Protein AF-A0A645ILI7-F1 (afdb_monomer_lite)

Radius of gyration: 21.92 Å; chains: 1; bounding box: 53×24×64 Å

Structure (mmCIF, N/CA/C/O backbone):
data_AF-A0A645ILI7-F1
#
_entry.id   AF-A0A645ILI7-F1
#
loop_
_atom_site.group_PDB
_atom_site.id
_atom_site.type_symbol
_atom_site.label_atom_id
_atom_site.label_alt_id
_atom_site.label_comp_id
_atom_site.label_asym_id
_atom_site.label_entity_id
_atom_site.label_seq_id
_atom_site.pdbx_PDB_ins_code
_atom_site.Cartn_x
_atom_site.Cartn_y
_atom_site.Cartn_z
_atom_site.occupancy
_atom_site.B_iso_or_equiv
_atom_site.auth_seq_id
_atom_site.auth_comp_id
_atom_site.auth_asym_id
_atom_site.auth_atom_id
_atom_site.pdbx_PDB_model_num
ATOM 1 N N . MET A 1 1 ? -17.460 -8.207 -2.915 1.00 62.38 1 MET A N 1
ATOM 2 C CA . MET A 1 1 ? -17.963 -7.140 -3.795 1.00 62.38 1 MET A CA 1
ATOM 3 C C . MET A 1 1 ? -18.458 -7.768 -5.091 1.00 62.38 1 MET A C 1
ATOM 5 O O . MET A 1 1 ? -17.743 -8.595 -5.648 1.00 62.38 1 MET A O 1
ATOM 9 N N . GLU A 1 2 ? -19.673 -7.444 -5.532 1.00 78.25 2 GLU A N 1
ATOM 10 C CA . GLU A 1 2 ? -20.139 -7.802 -6.880 1.00 78.25 2 GLU A CA 1
ATOM 11 C C . GLU A 1 2 ? -19.482 -6.890 -7.927 1.00 78.25 2 GLU A C 1
ATOM 13 O O . GLU A 1 2 ? -18.981 -5.816 -7.592 1.00 78.25 2 GLU A O 1
ATOM 18 N N . ALA A 1 3 ? -19.447 -7.313 -9.192 1.00 85.88 3 ALA A N 1
ATOM 19 C CA . ALA A 1 3 ? -18.847 -6.509 -10.251 1.00 85.88 3 ALA A CA 1
ATOM 20 C C . ALA A 1 3 ? -19.638 -5.193 -10.435 1.00 85.88 3 ALA A C 1
ATOM 22 O O . ALA A 1 3 ? -20.823 -5.249 -10.761 1.00 85.88 3 ALA A O 1
ATOM 23 N N . PRO A 1 4 ? -19.011 -4.009 -10.279 1.00 89.19 4 PRO A N 1
ATOM 24 C CA . PRO A 1 4 ? -19.717 -2.724 -10.345 1.00 89.19 4 PRO A CA 1
ATOM 25 C C . PRO A 1 4 ? -20.075 -2.294 -11.777 1.00 89.19 4 PRO A C 1
ATOM 27 O O . PRO A 1 4 ? -20.701 -1.256 -11.975 1.00 89.19 4 PRO A O 1
ATOM 30 N N . VAL A 1 5 ? -19.652 -3.064 -12.783 1.00 90.44 5 VAL A N 1
ATOM 31 C CA . VAL A 1 5 ? -19.869 -2.797 -14.206 1.00 90.44 5 VAL A CA 1
ATOM 32 C C . VAL A 1 5 ? -20.684 -3.943 -14.795 1.00 90.44 5 VAL A C 1
ATOM 34 O O . VAL A 1 5 ? -20.267 -5.099 -14.727 1.00 90.44 5 VAL A O 1
ATOM 37 N N . SER A 1 6 ? -21.830 -3.622 -15.398 1.00 91.81 6 SER A N 1
ATOM 38 C CA . SER A 1 6 ? -22.642 -4.604 -16.120 1.00 91.81 6 SER A CA 1
ATOM 39 C C . SER A 1 6 ? -22.002 -4.988 -17.462 1.00 91.81 6 SER A C 1
ATOM 41 O O . SER A 1 6 ? -21.230 -4.223 -18.041 1.00 91.81 6 SER A O 1
ATOM 43 N N . GLU A 1 7 ? -22.353 -6.154 -18.015 1.00 91.50 7 GLU A N 1
ATOM 44 C CA . GLU A 1 7 ? -21.848 -6.578 -19.333 1.00 91.50 7 GLU A CA 1
ATOM 45 C C . GLU A 1 7 ? -22.179 -5.557 -20.437 1.00 91.50 7 GLU A C 1
ATOM 47 O O . GLU A 1 7 ? -21.369 -5.303 -21.330 1.00 91.50 7 GLU A O 1
ATOM 52 N N . ASN A 1 8 ? -23.363 -4.942 -20.364 1.00 91.31 8 ASN A N 1
ATOM 53 C CA . ASN A 1 8 ? -23.784 -3.928 -21.323 1.00 91.31 8 ASN A CA 1
ATOM 54 C C . ASN A 1 8 ? -22.949 -2.645 -21.195 1.00 91.31 8 ASN A C 1
ATOM 56 O O . ASN A 1 8 ? -22.496 -2.100 -22.201 1.00 91.31 8 ASN A O 1
ATOM 60 N N . ASP A 1 9 ? -22.695 -2.193 -19.966 1.00 89.69 9 ASP A N 1
ATOM 61 C CA . ASP A 1 9 ? -21.846 -1.028 -19.702 1.00 89.69 9 ASP A CA 1
ATOM 62 C C . ASP A 1 9 ? -20.414 -1.258 -20.189 1.00 89.69 9 ASP A C 1
ATOM 64 O O . ASP A 1 9 ? -19.834 -0.382 -20.827 1.00 89.69 9 ASP A O 1
ATOM 68 N N . PHE A 1 10 ? -19.870 -2.458 -19.972 1.00 92.62 10 PHE A N 1
ATOM 69 C CA . PHE A 1 10 ? -18.528 -2.824 -20.425 1.00 92.62 10 PHE A CA 1
ATOM 70 C C . PHE A 1 10 ? -18.367 -2.740 -21.951 1.00 92.62 10 PHE A C 1
ATOM 72 O O . PHE A 1 10 ? -17.321 -2.318 -22.438 1.00 92.62 10 PHE A O 1
ATOM 79 N N . LYS A 1 11 ? -19.399 -3.120 -22.718 1.00 93.44 11 LYS A N 1
ATOM 80 C CA . LYS A 1 11 ? -19.364 -3.089 -24.192 1.00 93.44 11 LYS A CA 1
ATOM 81 C C . LYS A 1 11 ? -19.582 -1.696 -24.783 1.00 93.44 11 LYS A C 1
ATOM 83 O O . LYS A 1 11 ? -19.184 -1.460 -25.921 1.00 93.44 11 LYS A O 1
ATOM 88 N N . THR A 1 12 ? -20.264 -0.808 -24.061 1.00 94.19 12 THR A N 1
ATOM 89 C CA . THR A 1 12 ? -20.778 0.456 -24.616 1.00 94.19 12 THR A CA 1
ATOM 90 C C . THR A 1 12 ? -20.031 1.693 -24.130 1.00 94.19 12 THR A C 1
ATOM 92 O O . THR A 1 12 ? -19.945 2.674 -24.869 1.00 94.19 12 THR A O 1
ATOM 95 N N . LYS A 1 13 ? -19.482 1.670 -22.912 1.00 94.12 13 LYS A N 1
ATOM 96 C CA . LYS A 1 13 ? -18.808 2.824 -22.310 1.00 94.12 13 LYS A CA 1
ATOM 97 C C . LYS A 1 13 ? -17.342 2.915 -22.710 1.00 94.12 13 LYS A C 1
ATOM 99 O O . LYS A 1 13 ? -16.678 1.925 -23.008 1.00 94.12 13 LYS A O 1
ATOM 104 N N . GLN A 1 14 ? -16.813 4.134 -22.663 1.00 95.38 14 GLN A N 1
ATOM 105 C CA . GLN A 1 14 ? -15.385 4.370 -22.847 1.00 95.38 14 GLN A CA 1
ATOM 106 C C . GLN A 1 14 ? -14.584 3.891 -21.634 1.00 95.38 14 GLN A C 1
ATOM 108 O O . GLN A 1 14 ? -15.062 3.928 -20.500 1.00 95.38 14 GLN A O 1
ATOM 113 N N . VAL A 1 15 ? -13.318 3.534 -21.863 1.00 93.56 15 VAL A N 1
ATOM 114 C CA . VAL A 1 15 ? -12.398 3.054 -20.817 1.00 93.56 15 VAL A CA 1
ATOM 115 C C . VAL A 1 15 ? -12.326 4.016 -19.629 1.00 93.56 15 VAL A C 1
ATOM 117 O O . VAL A 1 15 ? -12.369 3.573 -18.490 1.00 93.56 15 VAL A O 1
ATOM 120 N N . GLN A 1 16 ? -12.285 5.331 -19.869 1.00 94.12 16 GLN A N 1
ATOM 121 C CA . GLN A 1 16 ? -12.235 6.329 -18.792 1.00 94.12 16 GLN A CA 1
ATOM 122 C C . GLN A 1 16 ? -13.477 6.287 -17.888 1.00 94.12 16 GLN A C 1
ATOM 124 O O . GLN A 1 16 ? -13.354 6.383 -16.668 1.00 94.12 16 GLN A O 1
ATOM 129 N N . GLU A 1 17 ? -14.668 6.103 -18.463 1.00 93.94 17 GLU A N 1
ATOM 130 C CA . GLU A 1 17 ? -15.901 5.969 -17.681 1.00 93.94 17 GLU A CA 1
ATOM 131 C C . GLU A 1 17 ? -15.904 4.681 -16.862 1.00 93.94 17 GLU A C 1
ATOM 133 O O . GLU A 1 17 ? -16.260 4.704 -15.685 1.00 93.94 17 GLU A O 1
ATOM 138 N N . LEU A 1 18 ? -15.475 3.570 -17.466 1.00 94.62 18 LEU A N 1
ATOM 139 C CA . LEU A 1 18 ? -15.374 2.281 -16.785 1.00 94.62 18 LEU A CA 1
ATOM 140 C C . LEU A 1 18 ? -14.404 2.354 -15.601 1.00 94.62 18 LEU A C 1
ATOM 142 O O . LEU A 1 18 ? -14.752 1.926 -14.502 1.00 94.62 18 LEU A O 1
ATOM 146 N N . THR A 1 19 ? -13.233 2.968 -15.792 1.00 93.81 19 THR A N 1
ATOM 147 C CA . THR A 1 19 ? -12.253 3.188 -14.722 1.00 93.81 19 THR A CA 1
ATOM 148 C C . THR A 1 19 ? -12.851 3.994 -13.575 1.00 93.81 19 THR A C 1
ATOM 150 O O . THR A 1 19 ? -12.685 3.613 -12.420 1.00 93.81 19 THR A O 1
ATOM 153 N N . ASN A 1 20 ? -13.595 5.063 -13.869 1.00 94.88 20 ASN A N 1
ATOM 154 C CA . ASN A 1 20 ? -14.227 5.885 -12.836 1.00 94.88 20 ASN A CA 1
ATOM 155 C C . ASN A 1 20 ? -15.296 5.117 -12.045 1.00 94.88 20 ASN A C 1
ATOM 157 O O . ASN A 1 20 ? -15.374 5.270 -10.826 1.00 94.88 20 ASN A O 1
ATOM 161 N N . ILE A 1 21 ? -16.099 4.281 -12.714 1.00 94.69 21 ILE A N 1
ATOM 162 C CA . ILE A 1 21 ? -17.111 3.439 -12.055 1.00 94.69 21 ILE A CA 1
ATOM 163 C C . ILE A 1 21 ? -16.435 2.455 -11.098 1.00 94.69 21 ILE A C 1
ATOM 165 O O . ILE A 1 21 ? -16.797 2.391 -9.923 1.00 94.69 21 ILE A O 1
ATOM 169 N N . VAL A 1 22 ? -15.425 1.726 -11.582 1.00 93.88 22 VAL A N 1
ATOM 170 C CA . VAL A 1 22 ? -14.684 0.749 -10.772 1.00 93.88 22 VAL A CA 1
ATOM 171 C C . VAL A 1 22 ? -13.977 1.437 -9.606 1.00 93.88 22 VAL A C 1
ATOM 173 O O . VAL A 1 22 ? -14.072 0.970 -8.475 1.00 93.88 22 VAL A O 1
ATOM 176 N N . PHE A 1 23 ? -13.319 2.571 -9.856 1.00 93.75 23 PHE A N 1
ATOM 177 C CA . PHE A 1 23 ? -12.620 3.340 -8.829 1.00 93.75 23 PHE A CA 1
ATOM 178 C C . PHE A 1 23 ? -13.564 3.823 -7.726 1.00 93.75 23 PHE A C 1
ATOM 180 O O . PHE A 1 23 ? -13.259 3.667 -6.543 1.00 93.75 23 PHE A O 1
ATOM 187 N N . LYS A 1 24 ? -14.722 4.384 -8.099 1.00 95.44 24 LYS A N 1
ATOM 188 C CA . LYS A 1 24 ? -15.720 4.856 -7.135 1.00 95.44 24 LYS A CA 1
ATOM 189 C C . LYS A 1 24 ? -16.224 3.705 -6.271 1.00 95.44 24 LYS A C 1
ATOM 191 O O . LYS A 1 24 ? -16.204 3.814 -5.050 1.00 95.44 24 LYS A O 1
ATOM 196 N N . ALA A 1 25 ? -16.611 2.600 -6.900 1.00 94.69 25 ALA A N 1
ATOM 197 C CA . ALA A 1 25 ? -17.137 1.447 -6.188 1.00 94.69 25 ALA A CA 1
ATOM 198 C C . ALA A 1 25 ? -16.083 0.834 -5.243 1.00 94.69 25 ALA A C 1
ATOM 200 O O . ALA A 1 25 ? -16.391 0.526 -4.096 1.00 94.69 25 ALA A O 1
ATOM 201 N N . ALA A 1 26 ? -14.826 0.714 -5.686 1.00 93.69 26 ALA A N 1
ATOM 202 C CA . ALA A 1 26 ? -13.729 0.238 -4.842 1.00 93.69 26 ALA A CA 1
ATOM 203 C C . ALA A 1 26 ? -13.438 1.191 -3.670 1.00 93.69 26 ALA A C 1
ATOM 205 O O . ALA A 1 26 ? -13.177 0.742 -2.559 1.00 93.69 26 ALA A O 1
ATOM 206 N N . SER A 1 27 ? -13.512 2.505 -3.896 1.00 94.31 27 SER A N 1
ATOM 207 C CA . SER A 1 27 ? -13.313 3.508 -2.842 1.00 94.31 27 SER A CA 1
ATOM 208 C C . SER A 1 27 ? -14.408 3.442 -1.775 1.00 94.31 27 SER A C 1
ATOM 210 O O . SER A 1 27 ? -14.111 3.546 -0.588 1.00 94.31 27 SER A O 1
ATOM 212 N N . GLU A 1 28 ? -15.664 3.249 -2.182 1.00 94.94 28 GLU A N 1
ATOM 213 C CA . GLU A 1 28 ? -16.796 3.072 -1.265 1.00 94.94 28 GLU A CA 1
ATOM 214 C C . GLU A 1 28 ? -16.655 1.779 -0.445 1.00 94.94 28 GLU A C 1
ATOM 216 O O . GLU A 1 28 ? -16.786 1.815 0.779 1.00 94.94 28 GLU A O 1
ATOM 221 N N . ASP A 1 29 ? -16.304 0.659 -1.086 1.00 93.94 29 ASP A N 1
ATOM 222 C CA . ASP A 1 29 ? -16.049 -0.623 -0.409 1.00 93.94 29 ASP A CA 1
ATOM 223 C C . ASP A 1 29 ? -14.898 -0.506 0.606 1.00 93.94 29 ASP A C 1
ATOM 225 O O . ASP A 1 29 ? -15.011 -0.938 1.757 1.00 93.94 29 ASP A O 1
ATOM 229 N N . TYR A 1 30 ? -13.818 0.183 0.227 1.00 94.50 30 TYR A N 1
ATOM 230 C CA . TYR A 1 30 ? -12.691 0.440 1.118 1.00 94.50 30 TYR A CA 1
ATOM 231 C C . TYR A 1 30 ? -13.083 1.293 2.332 1.00 94.50 30 TYR A C 1
ATOM 233 O O . TYR A 1 30 ? -12.696 0.988 3.461 1.00 94.50 30 TYR A O 1
ATOM 241 N N . GLN A 1 31 ? -13.903 2.331 2.140 1.00 94.62 31 GLN A N 1
ATOM 242 C CA . GLN A 1 31 ? -14.422 3.139 3.248 1.00 94.62 31 GLN A CA 1
ATOM 243 C C . GLN A 1 31 ? -15.273 2.307 4.217 1.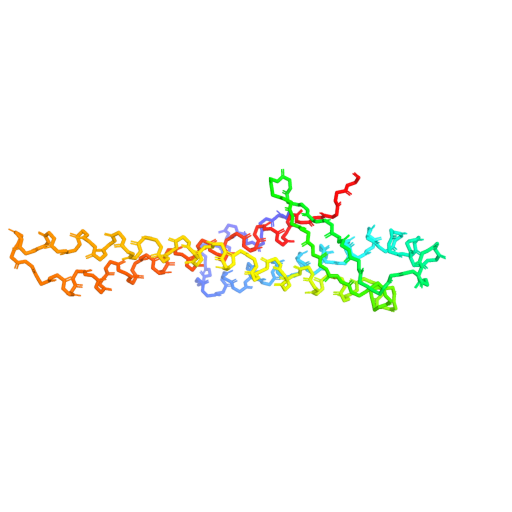00 94.62 31 GLN A C 1
ATOM 245 O O . GLN A 1 31 ? -15.153 2.468 5.435 1.00 94.62 31 GLN A O 1
ATOM 250 N N . MET A 1 32 ? -16.095 1.388 3.702 1.00 93.88 32 MET A N 1
ATOM 251 C CA . MET A 1 32 ? -16.864 0.463 4.540 1.00 93.88 32 MET A CA 1
ATOM 252 C C . MET A 1 32 ? -15.941 -0.470 5.334 1.00 93.88 32 MET A C 1
ATOM 254 O O . MET A 1 32 ? -16.098 -0.594 6.551 1.00 93.88 32 MET A O 1
ATOM 258 N N . LYS A 1 33 ? -14.931 -1.066 4.686 1.00 92.81 33 LYS A N 1
ATOM 259 C CA . LYS A 1 33 ? -13.921 -1.911 5.348 1.00 92.81 33 LYS A CA 1
ATOM 260 C C . LYS A 1 33 ? -13.152 -1.143 6.425 1.00 92.81 33 LYS A C 1
ATOM 262 O O . LYS A 1 33 ? -12.952 -1.681 7.513 1.00 92.81 33 LYS A O 1
ATOM 267 N N . ARG A 1 34 ? -12.781 0.115 6.169 1.00 94.88 34 ARG A N 1
ATOM 268 C CA . ARG A 1 34 ? -12.139 1.012 7.144 1.00 94.88 34 ARG A CA 1
ATOM 269 C C . ARG A 1 34 ? -13.007 1.219 8.382 1.00 94.88 34 ARG A C 1
ATOM 271 O O . ARG A 1 34 ? -12.500 1.173 9.500 1.00 94.88 34 ARG A O 1
ATOM 278 N N . ASN A 1 35 ? -14.311 1.419 8.209 1.00 95.00 35 ASN A N 1
ATOM 279 C CA . ASN A 1 35 ? -15.231 1.558 9.338 1.00 95.00 35 ASN A CA 1
ATOM 280 C C . ASN A 1 35 ? -15.365 0.254 10.132 1.00 95.00 35 ASN A C 1
ATOM 282 O O . ASN A 1 35 ? -15.220 0.279 11.352 1.00 95.00 35 ASN A O 1
ATOM 286 N N . LEU A 1 36 ? -15.508 -0.884 9.450 1.00 93.31 36 LEU A N 1
ATOM 287 C CA . LEU A 1 36 ? -15.550 -2.199 10.094 1.00 93.31 36 LEU A CA 1
ATOM 288 C C . LEU A 1 36 ? -14.264 -2.497 10.882 1.00 93.31 36 LEU A C 1
ATOM 290 O O . LEU A 1 36 ? -14.312 -3.062 11.972 1.00 93.31 36 LEU A O 1
ATOM 294 N N . LEU A 1 37 ? -13.104 -2.121 10.335 1.00 93.38 37 LEU A N 1
ATOM 295 C CA . LEU A 1 37 ? -11.820 -2.287 11.007 1.00 93.38 37 LEU A CA 1
ATOM 296 C C . LEU A 1 37 ? -11.775 -1.481 12.309 1.00 93.38 37 LEU A C 1
ATOM 298 O O . LEU A 1 37 ? -11.367 -2.026 13.331 1.00 93.38 37 LEU A O 1
ATOM 302 N N . LYS A 1 38 ? -12.245 -0.226 12.298 1.00 94.69 38 LYS A N 1
ATOM 303 C CA . LYS A 1 38 ? -12.351 0.602 13.512 1.00 94.69 38 LYS A CA 1
ATOM 304 C C . LYS A 1 38 ? -13.272 -0.036 14.546 1.00 94.69 38 LYS A C 1
ATOM 306 O O . LYS A 1 38 ? -12.863 -0.194 15.689 1.00 94.69 38 LYS A O 1
ATOM 311 N N . GLU A 1 39 ? -14.464 -0.468 14.141 1.00 93.81 39 GLU A N 1
ATOM 312 C CA . GLU A 1 39 ? -15.439 -1.102 15.040 1.00 93.81 39 GLU A CA 1
ATOM 313 C C . GLU A 1 39 ? -14.894 -2.377 15.693 1.00 93.81 39 GLU A C 1
ATOM 315 O O . GLU A 1 39 ? -15.069 -2.579 16.892 1.00 93.81 39 GLU A O 1
ATOM 320 N N . LYS A 1 40 ? -14.185 -3.220 14.932 1.00 91.94 40 LYS A N 1
ATOM 321 C CA . LYS A 1 40 ? -13.555 -4.438 15.463 1.00 91.94 40 LYS A CA 1
ATOM 322 C C . LYS A 1 40 ? -12.351 -4.150 16.361 1.00 91.94 40 LYS A C 1
ATOM 324 O O . LYS A 1 40 ? -12.114 -4.888 17.312 1.00 91.94 40 LYS A O 1
ATOM 329 N N . SER A 1 41 ? -11.587 -3.103 16.054 1.00 92.25 41 SER A N 1
ATOM 330 C CA . SER A 1 41 ? -10.352 -2.767 16.774 1.00 92.25 41 SER A CA 1
ATOM 331 C C . SER A 1 41 ? -10.620 -1.982 18.057 1.00 92.25 41 SER A C 1
ATOM 333 O O . SER A 1 41 ? -9.861 -2.099 19.018 1.00 92.25 41 SER A O 1
ATOM 335 N N . PHE A 1 42 ? -11.701 -1.200 18.100 1.00 94.31 42 PHE A N 1
ATOM 336 C CA . PHE A 1 42 ? -11.985 -0.293 19.208 1.00 94.31 42 PHE A CA 1
ATOM 337 C C . PHE A 1 42 ? -12.096 -0.989 20.573 1.00 94.31 42 PHE A C 1
ATOM 339 O O . PHE A 1 42 ? -11.425 -0.522 21.489 1.00 94.31 42 PHE A O 1
ATOM 346 N N . PRO A 1 43 ? -12.803 -2.127 20.740 1.00 93.31 43 PRO A N 1
ATOM 347 C CA . PRO A 1 43 ? -12.854 -2.825 22.027 1.00 93.31 43 PRO A CA 1
ATOM 348 C C . PRO A 1 43 ? -11.473 -3.266 22.533 1.00 93.31 43 PRO A C 1
ATOM 350 O O . PRO A 1 43 ? -11.222 -3.277 23.737 1.00 93.31 43 PRO A O 1
ATOM 353 N N . ILE A 1 44 ? -10.562 -3.612 21.617 1.00 90.94 44 ILE A N 1
ATOM 354 C CA . ILE A 1 44 ? -9.188 -4.008 21.948 1.00 90.94 44 ILE A CA 1
ATOM 355 C C . ILE A 1 44 ? -8.418 -2.785 22.454 1.00 90.94 44 ILE A C 1
ATOM 357 O O . ILE A 1 44 ? -7.812 -2.833 23.523 1.00 90.94 44 ILE A O 1
ATOM 361 N N . ILE A 1 45 ? -8.482 -1.673 21.719 1.00 92.00 45 ILE A N 1
ATOM 362 C CA . ILE A 1 45 ? -7.813 -0.419 22.087 1.00 92.00 45 ILE A CA 1
ATOM 363 C C . ILE A 1 45 ? -8.371 0.154 23.393 1.00 92.00 45 ILE A C 1
ATOM 365 O O . ILE A 1 45 ? -7.597 0.558 24.258 1.00 92.00 45 ILE A O 1
ATOM 369 N N . GLU A 1 46 ? -9.690 0.138 23.575 1.00 92.88 46 GLU A N 1
ATOM 370 C CA . GLU A 1 46 ? -10.357 0.562 24.805 1.00 92.88 46 GLU A CA 1
ATOM 371 C C . GLU A 1 46 ? -9.891 -0.270 26.004 1.00 92.88 46 GLU A C 1
ATOM 373 O O . GLU A 1 46 ? -9.499 0.292 27.028 1.00 92.88 46 GLU A O 1
ATOM 378 N N . ASN A 1 47 ? -9.858 -1.598 25.869 1.00 91.00 47 ASN A N 1
ATOM 379 C CA . ASN A 1 47 ? -9.395 -2.476 26.938 1.00 91.00 47 ASN A CA 1
ATOM 380 C C . ASN A 1 47 ? -7.929 -2.205 27.311 1.00 91.00 47 ASN A C 1
ATOM 382 O O . ASN A 1 47 ? -7.595 -2.118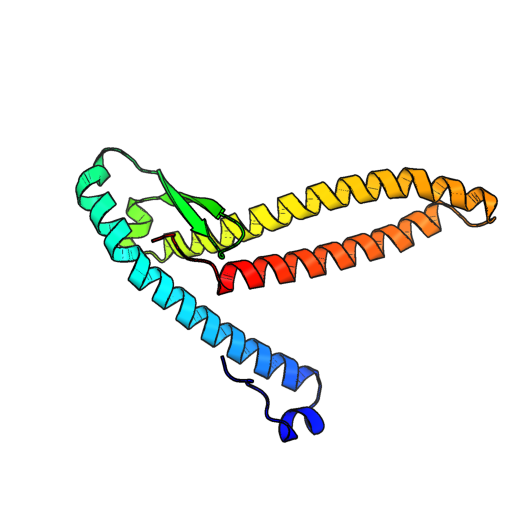 28.496 1.00 91.00 47 ASN A O 1
ATOM 386 N N . VAL A 1 48 ? -7.056 -2.029 26.314 1.00 88.69 48 VAL A N 1
ATOM 387 C CA . VAL A 1 48 ? -5.635 -1.721 26.537 1.00 88.69 48 VAL A CA 1
ATOM 388 C C . VAL A 1 48 ? -5.472 -0.349 27.193 1.00 88.69 48 VAL A C 1
ATOM 390 O O . VAL A 1 48 ? -4.711 -0.218 28.151 1.00 88.69 48 VAL A O 1
ATOM 393 N N . TYR A 1 49 ? -6.215 0.665 26.748 1.00 90.19 49 TYR A N 1
ATOM 394 C CA . TYR A 1 49 ? -6.153 2.008 27.323 1.00 90.19 49 TYR A CA 1
ATOM 395 C C . TYR A 1 49 ? -6.638 2.044 28.777 1.00 90.19 49 TYR A C 1
ATOM 397 O O . TYR A 1 49 ? -5.967 2.617 29.634 1.00 90.19 49 TYR A O 1
ATOM 405 N N . GLN A 1 50 ? -7.754 1.385 29.094 1.00 88.25 50 GLN A N 1
ATOM 406 C CA . GLN A 1 50 ? -8.298 1.368 30.455 1.00 88.25 50 GLN A CA 1
ATOM 407 C C . GLN A 1 50 ? -7.411 0.587 31.436 1.00 88.25 50 GLN A C 1
ATOM 409 O O . GLN A 1 50 ? -7.229 1.017 32.575 1.00 88.25 50 GLN A O 1
ATOM 414 N N . ASN A 1 51 ? -6.824 -0.534 31.002 1.00 85.75 51 ASN A N 1
ATOM 415 C CA . ASN A 1 51 ? -6.016 -1.393 31.874 1.00 85.75 51 ASN A CA 1
ATOM 416 C C . ASN A 1 51 ? -4.539 -0.973 31.960 1.00 85.75 51 ASN A C 1
ATOM 418 O O . ASN A 1 51 ? -3.872 -1.279 32.947 1.00 85.75 51 ASN A O 1
ATOM 422 N N . GLN A 1 52 ? -4.002 -0.326 30.920 1.00 75.94 52 GLN A N 1
ATOM 423 C CA . GLN A 1 52 ? -2.558 -0.094 30.758 1.00 75.94 52 GLN A CA 1
ATOM 424 C C . GLN A 1 52 ? -2.201 1.330 30.292 1.00 75.94 52 GLN A C 1
ATOM 426 O O . GLN A 1 52 ? -1.025 1.616 30.064 1.00 75.94 52 GLN A O 1
ATOM 431 N N . GLY A 1 53 ? -3.170 2.247 30.180 1.00 64.88 53 GLY A N 1
ATOM 432 C CA . GLY A 1 53 ? -2.984 3.570 29.565 1.00 64.88 53 GLY A CA 1
ATOM 433 C C . GLY A 1 53 ? -1.969 4.494 30.248 1.00 64.88 53 GLY A C 1
ATOM 434 O O . GLY A 1 53 ? -1.475 5.425 29.620 1.00 64.88 53 GLY A O 1
ATOM 435 N N . SER A 1 54 ? -1.602 4.238 31.508 1.00 69.12 54 SER A N 1
ATOM 436 C CA . SER A 1 54 ? -0.546 4.987 32.207 1.00 69.12 54 SER A CA 1
ATOM 437 C C . SER A 1 54 ? 0.869 4.457 31.947 1.00 69.12 54 SER A C 1
ATOM 439 O O . SER A 1 54 ? 1.835 5.150 32.261 1.00 69.12 54 SER A O 1
ATOM 441 N N . MET A 1 55 ? 1.010 3.250 31.388 1.00 68.50 55 MET A N 1
ATOM 442 C CA . MET A 1 55 ? 2.308 2.588 31.223 1.00 68.50 55 MET A CA 1
ATOM 443 C C . MET A 1 55 ? 2.947 2.843 29.854 1.00 68.50 55 MET A C 1
ATOM 445 O O . MET A 1 55 ? 4.173 2.918 29.773 1.00 68.50 55 MET A O 1
ATOM 449 N N . PHE A 1 56 ? 2.155 3.016 28.788 1.00 76.69 56 PHE A N 1
ATOM 450 C CA . PHE A 1 56 ? 2.683 3.117 27.423 1.00 76.69 56 PHE A CA 1
ATOM 451 C C . PHE A 1 56 ? 1.959 4.180 26.592 1.00 76.69 56 PHE A C 1
ATOM 453 O O . PHE A 1 56 ? 0.739 4.163 26.470 1.00 76.69 56 PHE A O 1
ATOM 460 N N . LYS A 1 57 ? 2.735 5.082 25.974 1.00 87.38 57 LYS A N 1
ATOM 461 C CA . LYS A 1 57 ? 2.232 6.046 24.981 1.00 87.38 57 LYS A CA 1
ATOM 462 C C . LYS A 1 57 ? 2.087 5.409 23.595 1.00 87.38 57 LYS A C 1
ATOM 464 O O . LYS A 1 57 ? 1.072 5.589 22.938 1.00 87.38 57 LYS A O 1
ATOM 469 N N . MET A 1 58 ? 3.108 4.665 23.169 1.00 91.31 58 MET A N 1
ATOM 470 C CA . MET A 1 58 ? 3.138 3.991 21.871 1.00 91.31 58 MET A CA 1
ATOM 471 C C . MET A 1 58 ? 2.890 2.499 22.062 1.00 91.31 58 MET A C 1
ATOM 473 O O . MET A 1 58 ? 3.548 1.873 22.895 1.00 91.31 58 MET A O 1
ATOM 477 N N . ILE A 1 59 ? 1.996 1.931 21.261 1.00 91.56 59 ILE A N 1
ATOM 478 C CA . ILE A 1 59 ? 1.722 0.494 21.237 1.00 91.56 59 ILE A CA 1
ATOM 479 C C . ILE A 1 59 ? 2.089 -0.098 19.883 1.00 91.56 59 ILE A C 1
ATOM 481 O O . ILE A 1 59 ? 2.088 0.588 18.862 1.00 91.56 59 ILE A O 1
ATOM 485 N N . GLN A 1 60 ? 2.392 -1.391 19.893 1.00 92.75 60 GLN A N 1
ATOM 486 C CA . GLN A 1 60 ? 2.604 -2.183 18.692 1.00 92.75 60 GLN A CA 1
ATOM 487 C C . GLN A 1 60 ? 1.330 -2.959 18.380 1.00 92.75 60 GLN A C 1
ATOM 489 O O . GLN A 1 60 ? 0.865 -3.734 19.214 1.00 92.75 60 GLN A O 1
ATOM 494 N N . VAL A 1 61 ? 0.784 -2.758 17.186 1.00 93.44 61 VAL A N 1
ATOM 495 C CA . VAL A 1 61 ? -0.427 -3.438 16.723 1.00 93.44 61 VAL A CA 1
ATOM 496 C C . VAL A 1 61 ? -0.070 -4.279 15.499 1.00 93.44 61 VAL A C 1
ATOM 498 O O . VAL A 1 61 ? 0.366 -3.721 14.488 1.00 93.44 61 VAL A O 1
ATOM 501 N N . PRO A 1 62 ? -0.195 -5.614 15.565 1.00 94.81 62 PRO A N 1
ATOM 502 C CA . PRO A 1 62 ? 0.007 -6.460 14.402 1.00 94.81 62 PRO A CA 1
ATOM 503 C C . PRO A 1 62 ? -1.217 -6.398 13.484 1.00 94.81 62 PRO A C 1
ATOM 505 O O . PRO A 1 62 ? -2.354 -6.483 13.941 1.00 94.81 62 PRO A O 1
ATOM 508 N N . PHE A 1 63 ? -0.974 -6.309 12.182 1.00 95.19 63 PHE A N 1
ATOM 509 C CA . PHE A 1 63 ? -1.974 -6.460 11.131 1.00 95.19 63 PHE A CA 1
ATOM 510 C C . PHE A 1 63 ? -1.564 -7.579 10.190 1.00 95.19 63 PHE A C 1
ATOM 512 O O . PHE A 1 63 ? -0.388 -7.703 9.854 1.00 95.19 63 PHE A O 1
ATOM 519 N N . THR A 1 64 ? -2.525 -8.369 9.729 1.00 94.56 64 THR A N 1
ATOM 520 C CA . THR A 1 64 ? -2.293 -9.437 8.760 1.00 94.56 64 THR A CA 1
ATOM 521 C C . THR A 1 64 ? -3.283 -9.373 7.608 1.00 94.56 64 THR A C 1
ATOM 523 O O . THR A 1 64 ? -4.441 -9.016 7.800 1.00 94.56 64 THR A O 1
ATOM 526 N N . ASP A 1 65 ? -2.824 -9.728 6.410 1.00 93.19 65 ASP A N 1
ATOM 527 C CA . ASP A 1 65 ? -3.667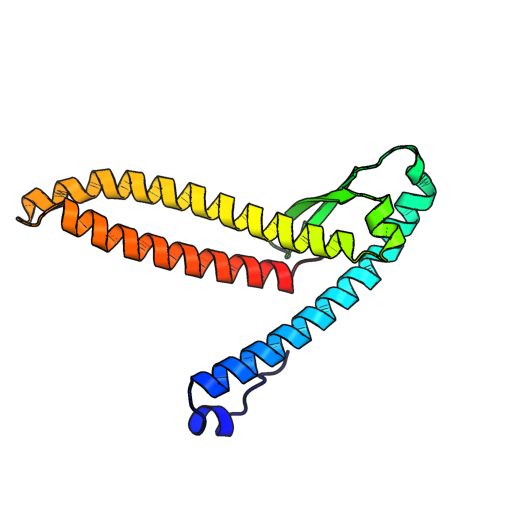 -9.977 5.234 1.00 93.19 65 ASP A CA 1
ATOM 528 C C . ASP A 1 65 ? -3.916 -11.485 5.001 1.00 93.19 65 ASP A C 1
ATOM 530 O O . ASP A 1 65 ? -4.403 -11.887 3.941 1.00 93.19 65 ASP A O 1
ATOM 534 N N . GLY A 1 66 ? -3.545 -12.320 5.981 1.00 91.44 66 GLY A N 1
ATOM 535 C CA . GLY A 1 66 ? -3.571 -13.782 5.924 1.00 91.44 66 GLY A CA 1
ATOM 536 C C . GLY A 1 66 ? -2.287 -14.421 5.382 1.00 91.44 66 GLY A C 1
ATOM 537 O O . GLY A 1 66 ? -2.114 -15.630 5.518 1.00 91.44 66 GLY A O 1
ATOM 538 N N . ILE A 1 67 ? -1.377 -13.639 4.791 1.00 90.31 67 ILE A N 1
ATOM 539 C CA . ILE A 1 67 ? -0.107 -14.126 4.229 1.00 90.31 67 ILE A CA 1
ATOM 540 C C . ILE A 1 67 ? 1.078 -13.477 4.945 1.00 90.31 67 ILE A C 1
ATOM 542 O O . ILE A 1 67 ? 2.011 -14.161 5.365 1.00 90.31 67 ILE A O 1
ATOM 546 N N . LYS A 1 68 ? 1.049 -12.151 5.075 1.00 90.25 68 LYS A N 1
ATOM 547 C CA . LYS A 1 68 ? 2.061 -11.335 5.741 1.00 90.25 68 LYS A CA 1
ATOM 548 C C . LYS A 1 68 ? 1.479 -10.766 7.034 1.00 90.25 68 LYS A C 1
ATOM 550 O O . LYS A 1 68 ? 0.289 -10.466 7.118 1.00 90.25 68 LYS A O 1
ATOM 555 N N . THR A 1 69 ? 2.339 -10.578 8.030 1.00 94.19 69 THR A N 1
ATOM 556 C CA . THR A 1 69 ? 2.003 -9.857 9.262 1.00 94.19 69 THR A CA 1
ATOM 557 C C . THR A 1 69 ? 2.948 -8.680 9.409 1.00 94.19 69 THR A C 1
ATOM 559 O O . THR A 1 69 ? 4.165 -8.850 9.378 1.00 94.19 69 THR A O 1
ATOM 562 N N . MET A 1 70 ? 2.381 -7.492 9.568 1.00 93.12 70 MET A N 1
ATOM 563 C CA . MET A 1 70 ? 3.093 -6.232 9.706 1.00 93.12 70 MET A CA 1
ATOM 564 C C . MET A 1 70 ? 2.726 -5.604 11.042 1.00 93.12 70 MET A C 1
ATOM 566 O O . MET A 1 70 ? 1.552 -5.388 11.333 1.00 93.12 70 MET A O 1
ATOM 570 N N . THR A 1 71 ? 3.730 -5.298 11.855 1.00 94.69 71 THR A N 1
ATOM 571 C CA . THR A 1 71 ? 3.524 -4.593 13.120 1.00 94.69 71 THR A CA 1
ATOM 572 C C . THR A 1 71 ? 3.655 -3.100 12.887 1.00 94.69 71 THR A C 1
ATOM 574 O O . THR A 1 71 ? 4.703 -2.635 12.438 1.00 94.69 71 THR A O 1
ATOM 577 N N . ILE A 1 72 ? 2.606 -2.349 13.212 1.00 94.31 72 ILE A N 1
ATOM 578 C CA . ILE A 1 72 ? 2.625 -0.886 13.170 1.00 94.31 72 ILE A CA 1
ATOM 579 C C . ILE A 1 72 ? 2.728 -0.332 14.585 1.00 94.31 72 ILE A C 1
ATOM 581 O O . ILE A 1 72 ? 2.294 -0.963 15.550 1.00 94.31 72 ILE A O 1
ATOM 585 N N . VAL A 1 73 ? 3.317 0.853 14.704 1.00 93.19 73 VAL A N 1
ATOM 586 C CA . VAL A 1 73 ? 3.428 1.574 15.972 1.00 93.19 73 VAL A CA 1
ATOM 587 C C . VAL A 1 73 ? 2.458 2.749 15.926 1.00 93.19 73 VAL A C 1
ATOM 589 O O . VAL A 1 73 ? 2.544 3.556 15.004 1.00 93.19 73 VAL A O 1
ATOM 592 N N . THR A 1 74 ? 1.556 2.846 16.903 1.00 94.50 74 THR A N 1
ATOM 593 C CA . THR A 1 74 ? 0.556 3.926 16.993 1.00 94.50 74 THR A CA 1
ATOM 594 C C . THR A 1 74 ? 0.498 4.512 18.403 1.00 94.50 74 THR A C 1
ATOM 596 O O . THR A 1 74 ? 0.894 3.851 19.370 1.00 94.50 74 THR A O 1
ATOM 599 N N . ASP A 1 75 ? 0.028 5.753 18.527 1.00 95.19 75 ASP A N 1
ATOM 600 C CA . ASP A 1 75 ? -0.235 6.388 19.820 1.00 95.19 75 ASP A CA 1
ATOM 601 C C . ASP A 1 75 ? -1.552 5.850 20.401 1.00 95.19 75 ASP A C 1
ATOM 603 O O . ASP A 1 75 ? -2.628 6.013 19.823 1.00 95.19 75 ASP A O 1
ATOM 607 N N . LEU A 1 76 ? -1.466 5.193 21.560 1.00 93.50 76 LEU A N 1
ATOM 608 C CA . LEU A 1 76 ? -2.605 4.537 22.204 1.00 93.50 76 LEU A CA 1
ATOM 609 C C . LEU A 1 76 ? -3.692 5.537 22.610 1.00 93.50 76 LEU A C 1
ATOM 611 O O . LEU A 1 76 ? -4.881 5.239 22.491 1.00 93.50 76 LEU A O 1
ATOM 615 N N . LYS A 1 77 ? -3.294 6.714 23.102 1.00 92.94 77 LYS A N 1
ATOM 616 C CA . LYS A 1 77 ? -4.242 7.729 23.560 1.00 92.94 77 LYS A CA 1
ATOM 617 C C . LYS A 1 77 ? -4.986 8.319 22.367 1.00 92.94 77 LYS A C 1
ATOM 619 O O . LYS A 1 77 ? -6.209 8.416 22.406 1.00 92.94 77 LYS A O 1
ATOM 624 N N . GLU A 1 78 ? -4.263 8.662 21.305 1.00 94.94 78 GLU A N 1
ATOM 625 C CA . GLU A 1 78 ? -4.866 9.192 20.080 1.00 94.94 78 GLU A CA 1
ATOM 626 C C . GLU A 1 78 ? -5.793 8.159 19.421 1.00 94.94 78 GLU A C 1
ATOM 628 O O . GLU A 1 78 ? -6.908 8.493 19.014 1.00 94.94 78 GLU A O 1
ATOM 633 N N . ALA A 1 79 ? -5.381 6.886 19.383 1.00 95.06 79 ALA A N 1
ATOM 634 C CA . ALA A 1 79 ? -6.202 5.793 18.865 1.00 95.06 79 ALA A CA 1
ATOM 635 C C . ALA A 1 79 ? -7.500 5.612 19.662 1.00 95.06 79 ALA A C 1
ATOM 637 O O . ALA A 1 79 ? -8.545 5.341 19.073 1.00 95.06 79 ALA A O 1
ATOM 638 N N . TYR A 1 80 ? -7.465 5.798 20.981 1.00 94.06 80 TYR A N 1
ATOM 639 C CA . TYR A 1 80 ? -8.665 5.762 21.811 1.00 94.06 80 TYR A CA 1
ATOM 640 C C . TYR A 1 80 ? -9.571 6.982 21.572 1.00 94.06 80 TYR A C 1
ATOM 642 O O . TYR A 1 80 ? -10.748 6.824 21.251 1.00 94.06 80 TYR A O 1
ATOM 650 N N . GLU A 1 81 ? -9.029 8.201 21.666 1.00 94.88 81 GLU A N 1
ATOM 651 C CA . GLU A 1 81 ? -9.799 9.451 21.541 1.00 94.88 81 GLU A CA 1
ATOM 652 C C . GLU A 1 81 ? -10.467 9.594 20.161 1.00 94.88 81 GLU A C 1
ATOM 654 O O . GLU A 1 81 ? -11.605 10.057 20.053 1.00 94.88 81 GLU A O 1
ATOM 659 N N . THR A 1 82 ? -9.795 9.134 19.102 1.00 96.06 82 THR A N 1
ATOM 660 C CA . THR A 1 82 ? -10.298 9.188 17.720 1.00 96.06 82 THR A CA 1
ATOM 661 C C . THR A 1 82 ? -11.150 7.982 17.317 1.00 96.06 82 THR A C 1
ATOM 663 O O . THR A 1 82 ? -11.510 7.861 16.147 1.00 96.06 82 THR A O 1
ATOM 666 N N . HIS A 1 83 ? -11.483 7.081 18.248 1.00 95.25 83 HIS A N 1
ATOM 667 C CA . HIS A 1 83 ? -12.213 5.840 17.955 1.00 95.25 83 HIS A CA 1
ATOM 668 C C . HIS A 1 83 ? -11.551 5.020 16.828 1.00 95.25 83 HIS A C 1
ATOM 670 O O . HIS A 1 83 ? -12.187 4.600 15.861 1.00 95.25 83 HIS A O 1
ATOM 676 N N . CYS A 1 84 ? -10.241 4.805 16.966 1.00 95.62 84 CYS A N 1
ATOM 677 C CA . CYS A 1 84 ? -9.352 4.100 16.040 1.00 95.62 84 CYS A CA 1
ATOM 678 C C . CYS A 1 84 ? -9.126 4.776 14.679 1.00 95.62 84 CYS A C 1
ATOM 680 O O . CYS A 1 84 ? -8.517 4.160 13.805 1.00 95.62 84 CYS A O 1
ATOM 682 N N . ASP A 1 85 ? -9.557 6.024 14.468 1.00 96.12 85 ASP A N 1
ATOM 683 C CA . ASP A 1 85 ? -9.276 6.715 13.205 1.00 96.12 85 ASP A CA 1
ATOM 684 C C . ASP A 1 85 ? -7.769 6.927 12.994 1.00 96.12 85 ASP A C 1
ATOM 686 O O . ASP A 1 85 ? -7.252 6.592 11.927 1.00 96.12 85 ASP A O 1
ATOM 690 N N . SER A 1 86 ? -7.041 7.369 14.029 1.00 96.31 86 SER A N 1
ATOM 691 C CA . SER A 1 86 ? -5.580 7.510 13.957 1.00 96.31 86 SER A CA 1
ATOM 692 C C . SER A 1 86 ? -4.873 6.168 13.748 1.00 96.31 86 SER A C 1
ATOM 694 O O . SER A 1 86 ? -3.981 6.085 12.911 1.00 96.31 86 SER A O 1
ATOM 696 N N . LEU A 1 87 ? -5.330 5.098 14.413 1.00 95.38 87 LEU A N 1
ATOM 697 C CA . LEU A 1 87 ? -4.811 3.738 14.228 1.00 95.38 87 LEU A CA 1
ATOM 698 C C . LEU A 1 87 ? -4.936 3.283 12.768 1.00 95.38 87 LEU A C 1
ATOM 700 O O . LEU A 1 87 ? -3.985 2.727 12.222 1.00 95.38 87 LEU A O 1
ATOM 704 N N . VAL A 1 88 ? -6.082 3.520 12.117 1.00 95.62 88 VAL A N 1
ATOM 705 C CA . VAL A 1 88 ? -6.240 3.143 10.704 1.00 95.62 88 VAL A CA 1
ATOM 706 C C . VAL A 1 88 ? -5.371 4.008 9.789 1.00 95.62 88 VAL A C 1
ATOM 708 O O . VAL A 1 88 ? -4.780 3.485 8.848 1.00 95.62 88 VAL A O 1
ATOM 711 N N . ASN A 1 89 ? -5.224 5.302 10.077 1.00 96.31 89 ASN A N 1
ATOM 712 C CA . ASN A 1 89 ? -4.333 6.172 9.301 1.00 96.31 89 ASN A CA 1
ATOM 713 C C . ASN A 1 89 ? -2.861 5.735 9.439 1.00 96.31 89 ASN A C 1
ATOM 715 O O . ASN A 1 89 ? -2.124 5.688 8.451 1.00 96.31 89 ASN A O 1
ATOM 719 N N . ASP A 1 90 ? -2.436 5.364 10.649 1.00 96.12 90 ASP A N 1
ATOM 720 C CA . ASP A 1 90 ? -1.107 4.810 10.905 1.00 96.12 90 ASP A CA 1
ATOM 721 C C . ASP A 1 90 ? -0.920 3.469 10.196 1.00 96.12 90 ASP A C 1
ATOM 723 O O . ASP A 1 90 ? 0.131 3.240 9.596 1.00 96.12 90 ASP A O 1
ATOM 727 N N . PHE A 1 91 ? -1.929 2.602 10.215 1.00 95.69 91 PHE A N 1
ATOM 728 C CA . PHE A 1 91 ? -1.946 1.351 9.461 1.00 95.69 91 PHE A CA 1
ATOM 729 C C . PHE A 1 91 ? -1.724 1.595 7.960 1.00 95.69 91 PHE A C 1
ATOM 731 O O . PHE A 1 91 ? -0.767 1.067 7.393 1.00 95.69 91 PHE A O 1
ATOM 738 N N . GLU A 1 92 ? -2.534 2.451 7.331 1.00 96.19 92 GLU A N 1
ATOM 739 C CA . GLU A 1 92 ? -2.445 2.758 5.897 1.00 96.19 92 GLU A CA 1
ATOM 740 C C . GLU A 1 92 ? -1.063 3.292 5.517 1.00 96.19 92 GLU A C 1
ATOM 742 O O . GLU A 1 92 ? -0.430 2.825 4.563 1.00 96.19 92 GLU A O 1
ATOM 747 N N . LYS A 1 93 ? -0.565 4.251 6.301 1.00 97.06 93 LYS A N 1
ATOM 748 C CA . LYS A 1 93 ? 0.722 4.900 6.068 1.00 97.06 93 LYS A CA 1
ATOM 749 C C . LYS A 1 93 ? 1.893 3.939 6.248 1.00 97.06 93 LYS A C 1
ATOM 751 O O . LYS A 1 93 ? 2.741 3.845 5.361 1.00 97.06 93 LYS A O 1
ATOM 756 N N . ASN A 1 94 ? 1.974 3.253 7.388 1.00 96.12 94 ASN A N 1
ATOM 757 C CA . ASN A 1 94 ? 3.127 2.412 7.710 1.00 96.12 94 ASN A CA 1
ATOM 758 C C . ASN A 1 94 ? 3.226 1.215 6.764 1.00 96.12 94 ASN A C 1
ATOM 760 O O . ASN A 1 94 ? 4.324 0.871 6.334 1.00 96.12 94 ASN A O 1
ATOM 764 N N . ILE A 1 95 ? 2.095 0.617 6.389 1.00 95.50 95 ILE A N 1
ATOM 765 C CA . ILE A 1 95 ? 2.083 -0.520 5.465 1.00 95.50 95 ILE A CA 1
ATOM 766 C C . ILE A 1 95 ? 2.466 -0.088 4.059 1.00 95.50 95 ILE A C 1
ATOM 768 O O . ILE A 1 95 ? 3.306 -0.739 3.438 1.00 95.50 95 ILE A O 1
ATOM 772 N N . SER A 1 96 ? 1.930 1.039 3.584 1.00 97.25 96 SER A N 1
ATOM 773 C CA . SER A 1 96 ? 2.320 1.588 2.284 1.00 97.25 96 SER A CA 1
ATOM 774 C C . SER A 1 96 ? 3.826 1.848 2.228 1.00 97.25 96 SER A C 1
ATOM 776 O O . SER A 1 96 ? 4.496 1.410 1.296 1.00 97.25 96 SER A O 1
ATOM 778 N N . LEU A 1 97 ? 4.384 2.494 3.257 1.00 97.81 97 LEU A N 1
ATOM 779 C CA . LEU A 1 97 ? 5.820 2.765 3.341 1.00 97.81 97 LEU A CA 1
ATOM 780 C C . LEU A 1 97 ? 6.657 1.485 3.405 1.00 97.81 97 LEU A C 1
ATOM 782 O O . LEU A 1 97 ? 7.683 1.402 2.735 1.00 97.81 97 LEU A O 1
ATOM 786 N N . ALA A 1 98 ? 6.226 0.487 4.174 1.00 96.25 98 ALA A N 1
ATOM 787 C CA . ALA A 1 98 ? 6.948 -0.773 4.289 1.00 96.25 98 ALA A CA 1
ATOM 788 C C . ALA A 1 98 ? 6.980 -1.552 2.965 1.00 96.25 98 ALA A C 1
ATOM 790 O O . ALA A 1 98 ? 8.033 -2.067 2.590 1.00 96.25 98 ALA A O 1
ATOM 791 N N . ILE A 1 99 ? 5.862 -1.597 2.233 1.00 96.75 99 ILE A N 1
ATOM 792 C CA . ILE A 1 99 ? 5.780 -2.257 0.921 1.00 96.75 99 ILE A CA 1
ATOM 793 C C . ILE A 1 99 ? 6.624 -1.511 -0.119 1.00 96.75 99 ILE A C 1
ATOM 795 O O . ILE A 1 99 ? 7.330 -2.149 -0.906 1.00 96.75 99 ILE A O 1
ATOM 799 N N . ILE A 1 100 ? 6.591 -0.172 -0.110 1.00 98.25 100 ILE A N 1
ATOM 800 C CA . ILE A 1 100 ? 7.446 0.655 -0.972 1.00 98.25 100 ILE A CA 1
ATOM 801 C C . ILE A 1 100 ? 8.919 0.364 -0.683 1.00 98.25 100 ILE A C 1
ATOM 803 O O . ILE A 1 100 ? 9.673 0.097 -1.613 1.00 98.25 100 ILE A O 1
ATOM 807 N N . ASP A 1 101 ? 9.333 0.375 0.586 1.00 98.25 101 ASP A N 1
ATOM 808 C CA . ASP A 1 101 ? 10.728 0.138 0.966 1.00 98.25 101 ASP A CA 1
ATOM 809 C C . ASP A 1 101 ? 11.196 -1.281 0.599 1.00 98.25 101 ASP A C 1
ATOM 811 O O . ASP A 1 101 ? 12.293 -1.458 0.066 1.00 98.25 101 ASP A O 1
ATOM 815 N N . GLU A 1 102 ? 10.365 -2.305 0.828 1.00 96.56 102 GLU A N 1
ATOM 816 C CA . GLU A 1 102 ? 10.664 -3.690 0.441 1.00 96.56 102 GLU A CA 1
ATOM 817 C C . GLU A 1 102 ? 10.921 -3.804 -1.069 1.00 96.56 102 GLU A C 1
ATOM 819 O O . GLU A 1 102 ? 11.977 -4.293 -1.484 1.00 96.56 102 GLU A O 1
ATOM 824 N N . ASN A 1 103 ? 9.997 -3.301 -1.889 1.00 98.19 103 ASN A N 1
ATOM 825 C CA . ASN A 1 103 ? 10.107 -3.374 -3.344 1.00 98.19 103 ASN A CA 1
ATOM 826 C C . ASN A 1 103 ? 11.215 -2.466 -3.894 1.00 98.19 103 ASN A C 1
ATOM 828 O O . ASN A 1 103 ? 11.901 -2.852 -4.837 1.00 98.19 103 ASN A O 1
ATOM 832 N N . TRP A 1 104 ? 11.466 -1.310 -3.278 1.00 98.44 104 TRP A N 1
ATOM 833 C CA . TRP A 1 104 ? 12.571 -0.435 -3.661 1.00 98.44 104 TRP A CA 1
ATOM 834 C C . TRP A 1 104 ? 13.931 -1.097 -3.422 1.00 98.44 104 TRP A C 1
ATOM 836 O O . TRP A 1 104 ? 14.799 -1.068 -4.294 1.00 98.44 104 TRP A O 1
ATOM 846 N N . LYS A 1 105 ? 14.120 -1.771 -2.280 1.00 98.12 105 LYS A N 1
ATOM 847 C CA . LYS A 1 105 ? 15.351 -2.533 -2.008 1.00 98.12 105 LYS A CA 1
ATOM 848 C C . LYS A 1 105 ? 15.565 -3.667 -3.009 1.00 98.12 105 LYS A C 1
ATOM 850 O O . LYS A 1 105 ? 16.711 -3.942 -3.358 1.00 98.12 105 LYS A O 1
ATOM 855 N N . LEU A 1 106 ? 14.496 -4.331 -3.452 1.00 97.94 106 LEU A N 1
ATOM 856 C CA . LEU A 1 106 ? 14.575 -5.345 -4.508 1.00 97.94 106 LEU A CA 1
ATOM 857 C C . LEU A 1 106 ? 14.954 -4.713 -5.850 1.00 97.94 106 LEU A C 1
ATOM 859 O O . LEU A 1 106 ? 15.913 -5.165 -6.469 1.00 97.94 106 LEU A O 1
ATOM 863 N N . HIS A 1 107 ? 14.301 -3.614 -6.225 1.00 98.25 107 HIS A N 1
ATOM 864 C CA . HIS A 1 107 ? 14.598 -2.878 -7.451 1.00 98.25 107 HIS A CA 1
ATOM 865 C C . HIS A 1 107 ? 16.057 -2.415 -7.520 1.00 98.25 107 HIS A C 1
ATOM 867 O O . HIS A 1 107 ? 16.702 -2.555 -8.552 1.00 98.25 107 HIS A O 1
ATOM 873 N N . LEU A 1 108 ? 16.630 -1.925 -6.415 1.00 98.12 108 LEU A N 1
ATOM 874 C CA . LEU A 1 108 ? 18.048 -1.550 -6.378 1.00 98.12 108 LEU A CA 1
ATOM 875 C C . LEU A 1 108 ? 18.982 -2.735 -6.678 1.00 98.12 108 LEU A C 1
ATOM 877 O O . LEU A 1 108 ? 19.986 -2.552 -7.362 1.00 98.12 108 LEU A O 1
ATOM 881 N N . ARG A 1 109 ? 18.641 -3.950 -6.224 1.00 97.75 109 ARG A N 1
ATOM 882 C CA . ARG A 1 109 ? 19.410 -5.163 -6.558 1.00 97.75 109 ARG A CA 1
ATOM 883 C C . ARG A 1 109 ? 19.274 -5.520 -8.037 1.00 97.75 109 ARG A C 1
ATOM 885 O O . ARG A 1 109 ? 20.278 -5.800 -8.681 1.00 97.75 109 ARG A O 1
ATOM 892 N N . GLU A 1 110 ? 18.061 -5.453 -8.582 1.00 97.19 110 GLU A N 1
ATOM 893 C CA . GLU A 1 110 ? 17.810 -5.690 -10.011 1.00 97.19 110 GLU A CA 1
ATOM 894 C C . GLU A 1 110 ? 18.564 -4.681 -10.888 1.00 97.19 110 GLU A C 1
ATOM 896 O O . GLU A 1 110 ? 19.128 -5.040 -11.918 1.00 97.19 110 GLU A O 1
ATOM 901 N N . MET A 1 111 ? 18.644 -3.424 -10.449 1.00 97.56 111 MET A N 1
ATOM 902 C CA . MET A 1 111 ? 19.401 -2.368 -11.118 1.00 97.56 111 MET A CA 1
ATOM 903 C C . MET A 1 111 ? 20.914 -2.615 -11.086 1.00 97.56 111 MET A C 1
ATOM 905 O O . MET A 1 111 ? 21.597 -2.373 -12.085 1.00 97.56 111 MET A O 1
ATOM 909 N N . ASP A 1 112 ? 21.445 -3.128 -9.974 1.00 96.69 112 ASP A N 1
ATOM 910 C CA . ASP A 1 112 ? 22.849 -3.536 -9.878 1.00 96.69 112 ASP A CA 1
ATOM 911 C C . ASP A 1 112 ? 23.168 -4.706 -10.824 1.00 96.69 112 ASP A C 1
ATOM 913 O O . ASP A 1 112 ? 24.205 -4.695 -11.500 1.00 96.69 112 ASP A O 1
ATOM 917 N N . ASP A 1 113 ? 22.267 -5.684 -10.924 1.00 95.69 113 ASP A N 1
ATOM 918 C CA . ASP A 1 113 ? 22.399 -6.813 -11.847 1.00 95.69 113 ASP A CA 1
ATOM 919 C C . ASP A 1 113 ? 22.296 -6.360 -13.311 1.00 95.69 113 ASP A C 1
ATOM 921 O O . ASP A 1 113 ? 23.151 -6.714 -14.131 1.00 95.69 113 ASP A O 1
ATOM 925 N N . LEU A 1 114 ? 21.333 -5.489 -13.635 1.00 95.94 114 LEU A N 1
ATOM 926 C CA . LEU A 1 114 ? 21.175 -4.889 -14.962 1.00 95.94 114 LEU A CA 1
ATOM 927 C C . LEU A 1 114 ? 22.408 -4.071 -15.368 1.00 95.94 114 LEU A C 1
ATOM 929 O O . LEU A 1 114 ? 22.858 -4.103 -16.517 1.00 95.94 114 LEU A O 1
ATOM 933 N N . ARG A 1 115 ? 23.011 -3.344 -14.425 1.00 93.19 115 ARG A N 1
ATOM 934 C CA . ARG A 1 115 ? 24.242 -2.591 -14.684 1.00 93.19 115 ARG A CA 1
ATOM 935 C C . ARG A 1 115 ? 25.390 -3.511 -15.100 1.00 93.19 115 ARG A C 1
ATOM 937 O O . ARG A 1 115 ? 26.200 -3.123 -15.940 1.00 93.19 115 ARG A O 1
ATOM 944 N N . ARG A 1 116 ? 25.476 -4.715 -14.529 1.00 92.06 116 ARG A N 1
ATOM 945 C CA . ARG A 1 116 ? 26.494 -5.711 -14.901 1.00 92.06 116 ARG A CA 1
ATOM 946 C C . ARG A 1 116 ? 26.168 -6.365 -16.240 1.00 92.06 116 ARG A C 1
ATOM 948 O O . ARG A 1 116 ? 27.050 -6.457 -17.089 1.00 92.06 116 ARG A O 1
ATOM 955 N N . SER A 1 117 ? 24.919 -6.780 -16.446 1.00 91.81 117 SER A N 1
ATOM 956 C CA . SER A 1 117 ? 24.504 -7.487 -17.665 1.00 91.81 117 SER A CA 1
ATOM 957 C C . SER A 1 117 ? 24.508 -6.591 -18.907 1.00 91.81 117 SER A C 1
ATOM 959 O O . SER A 1 117 ? 24.918 -7.039 -19.976 1.00 91.81 117 SER A O 1
ATOM 961 N N . SER A 1 118 ? 24.154 -5.308 -18.772 1.00 90.19 118 SER A N 1
ATOM 962 C CA . SER A 1 118 ? 24.125 -4.350 -19.890 1.00 90.19 118 SER A CA 1
ATOM 963 C C . SER A 1 118 ? 25.493 -4.135 -20.547 1.00 90.19 118 SER A C 1
ATOM 965 O O . SER A 1 118 ? 25.553 -3.833 -21.736 1.00 90.19 118 SER A O 1
ATOM 967 N N . GLN A 1 119 ? 26.604 -4.379 -19.838 1.00 87.50 119 GLN A N 1
ATOM 968 C CA . GLN A 1 119 ? 27.946 -4.357 -20.436 1.00 87.50 119 GLN A CA 1
ATOM 969 C C . GLN A 1 119 ? 28.129 -5.431 -21.520 1.00 87.50 119 GLN A C 1
ATOM 971 O O . GLN A 1 119 ? 28.921 -5.243 -22.441 1.00 87.50 119 GLN A O 1
ATOM 976 N N . GLY A 1 120 ? 27.369 -6.530 -21.459 1.00 83.81 120 GLY A N 1
ATOM 977 C CA . GLY A 1 120 ? 27.355 -7.567 -22.490 1.00 83.81 120 GLY A CA 1
ATOM 978 C C . GLY A 1 120 ? 26.786 -7.095 -23.833 1.00 83.81 120 GLY A C 1
ATOM 979 O O . GLY A 1 120 ? 27.114 -7.673 -24.866 1.00 83.81 120 GLY A O 1
ATOM 980 N N . ALA A 1 121 ? 26.014 -6.003 -23.856 1.00 83.25 121 ALA A N 1
ATOM 981 C CA . ALA A 1 121 ? 25.433 -5.450 -25.081 1.00 83.25 121 ALA A CA 1
ATOM 982 C C . ALA A 1 121 ? 26.490 -4.971 -26.095 1.00 83.25 121 ALA A C 1
ATOM 984 O O . ALA A 1 121 ? 26.208 -4.905 -27.293 1.00 83.25 121 ALA A O 1
ATOM 985 N N . VAL A 1 122 ? 27.724 -4.708 -25.639 1.00 77.50 122 VAL A N 1
ATOM 986 C CA . VAL A 1 122 ? 28.864 -4.385 -26.515 1.00 77.50 122 VAL A CA 1
ATOM 987 C C . VAL A 1 122 ? 29.117 -5.505 -27.530 1.00 77.50 122 VAL A C 1
ATOM 989 O O . VAL A 1 122 ? 29.419 -5.222 -28.688 1.00 77.50 122 VAL A O 1
ATOM 992 N N . TYR A 1 123 ? 28.945 -6.772 -27.134 1.00 80.69 123 TYR A N 1
ATOM 993 C CA . TYR A 1 123 ? 29.133 -7.919 -28.030 1.00 80.69 123 TYR A CA 1
ATOM 994 C C . TYR A 1 123 ? 28.067 -7.992 -29.135 1.00 80.69 123 TYR A C 1
ATOM 996 O O . TYR A 1 123 ? 28.324 -8.556 -30.195 1.00 80.69 123 TYR A O 1
ATOM 1004 N N . GLU A 1 124 ? 26.903 -7.373 -28.922 1.00 85.56 124 GLU A N 1
ATOM 1005 C CA . GLU A 1 124 ? 25.819 -7.254 -29.906 1.00 85.56 124 GLU A CA 1
ATOM 1006 C C . GLU A 1 124 ? 25.896 -5.961 -30.737 1.00 85.56 124 GLU A C 1
ATOM 1008 O O . GLU A 1 124 ? 24.958 -5.649 -31.468 1.00 85.56 124 GLU A O 1
ATOM 1013 N N . GLN A 1 125 ? 26.984 -5.188 -30.623 1.00 88.88 125 GLN A N 1
ATOM 1014 C CA . GLN A 1 125 ? 27.153 -3.880 -31.279 1.00 88.88 125 GLN A CA 1
ATOM 1015 C C . GLN A 1 125 ? 26.068 -2.851 -30.905 1.00 88.88 125 GLN A C 1
ATOM 1017 O O . GLN A 1 125 ? 25.788 -1.922 -31.665 1.00 88.88 125 GLN A O 1
ATOM 1022 N N . LYS A 1 126 ? 25.456 -2.995 -29.724 1.00 89.50 126 LYS A N 1
ATOM 1023 C CA . LYS A 1 126 ? 24.498 -2.033 -29.162 1.00 89.50 126 LYS A CA 1
ATOM 1024 C C . LYS A 1 126 ? 25.191 -1.136 -28.138 1.00 89.50 126 LYS A C 1
ATOM 1026 O O . LYS A 1 126 ? 26.177 -1.539 -27.527 1.00 89.50 126 LYS A O 1
ATOM 1031 N N . ASP A 1 127 ? 24.656 0.068 -27.925 1.00 91.56 127 ASP A N 1
ATOM 1032 C CA . ASP A 1 127 ? 25.135 0.974 -26.873 1.00 91.56 127 ASP A CA 1
ATOM 1033 C C . ASP A 1 127 ? 24.640 0.486 -25.492 1.00 91.56 127 ASP A C 1
ATOM 1035 O O . ASP A 1 127 ? 23.429 0.526 -25.233 1.00 91.56 127 ASP A O 1
ATOM 1039 N N . PRO A 1 128 ? 25.540 0.056 -24.583 1.00 91.88 128 PRO A N 1
ATOM 1040 C CA . PRO A 1 128 ? 25.176 -0.407 -23.243 1.00 91.88 128 PRO A CA 1
ATOM 1041 C C . PRO A 1 128 ? 24.367 0.610 -22.444 1.00 91.88 128 PRO A C 1
ATOM 1043 O O . PRO A 1 128 ? 23.498 0.232 -21.660 1.00 91.88 128 PRO A O 1
ATOM 1046 N N . LEU A 1 129 ? 24.629 1.906 -22.640 1.00 92.62 129 LEU A N 1
ATOM 1047 C CA . LEU A 1 129 ? 23.939 2.968 -21.921 1.00 92.62 129 LEU A CA 1
ATOM 1048 C C . LEU A 1 129 ? 22.485 3.093 -22.377 1.00 92.62 129 LEU A C 1
ATOM 1050 O O . LEU A 1 129 ? 21.608 3.372 -21.558 1.00 92.62 129 LEU A O 1
ATOM 1054 N N . VAL A 1 130 ? 22.223 2.894 -23.670 1.00 93.75 130 VAL A N 1
ATOM 1055 C CA . VAL A 1 130 ? 20.861 2.906 -24.216 1.00 93.75 130 VAL A CA 1
ATOM 1056 C C . VAL A 1 130 ? 20.075 1.716 -23.678 1.00 93.75 130 VAL A C 1
ATOM 1058 O O . VAL A 1 130 ? 18.971 1.913 -23.174 1.00 93.75 130 VAL A O 1
ATOM 1061 N N . ILE A 1 131 ? 20.670 0.519 -23.700 1.00 92.31 131 ILE A N 1
ATOM 1062 C CA . ILE A 1 131 ? 20.044 -0.697 -23.163 1.00 92.31 131 ILE A CA 1
ATOM 1063 C C . ILE A 1 131 ? 19.754 -0.549 -21.675 1.00 92.31 131 ILE A C 1
ATOM 1065 O O . ILE A 1 131 ? 18.616 -0.726 -21.257 1.00 92.31 131 ILE A O 1
ATOM 1069 N N . TYR A 1 132 ? 20.741 -0.125 -20.882 1.00 95.56 132 TYR A N 1
ATOM 1070 C CA . TYR A 1 132 ? 20.541 0.107 -19.455 1.00 95.56 132 TYR A CA 1
ATOM 1071 C C . TYR A 1 132 ? 19.375 1.069 -19.186 1.00 95.56 132 TYR A C 1
ATOM 1073 O O . TYR A 1 132 ? 18.541 0.800 -18.328 1.00 95.56 132 TYR A O 1
ATOM 1081 N N . LYS A 1 133 ? 19.273 2.179 -19.932 1.00 95.81 133 LYS A N 1
ATOM 1082 C CA . LYS A 1 133 ? 18.181 3.156 -19.767 1.00 95.81 133 LYS A CA 1
ATOM 1083 C C . LYS A 1 133 ? 16.806 2.592 -20.123 1.00 95.81 133 LYS A C 1
ATOM 1085 O O . LYS A 1 133 ? 15.845 2.885 -19.422 1.00 95.81 133 LYS A O 1
ATOM 1090 N N . GLN A 1 134 ? 16.704 1.829 -21.207 1.00 95.06 134 GLN A N 1
ATOM 1091 C CA . GLN A 1 134 ? 15.436 1.233 -21.626 1.00 95.06 134 GLN A CA 1
ATOM 1092 C C . GLN A 1 134 ? 14.979 0.169 -20.625 1.00 95.06 134 GLN A C 1
ATOM 1094 O O . GLN A 1 134 ? 13.876 0.265 -20.095 1.00 95.06 134 GLN A O 1
ATOM 1099 N N . GLU A 1 135 ? 15.855 -0.776 -20.296 1.00 96.12 135 GLU A N 1
ATOM 1100 C CA . GLU A 1 135 ? 15.553 -1.872 -19.370 1.00 96.12 135 GLU A CA 1
ATOM 1101 C C . GLU A 1 135 ? 15.259 -1.367 -17.951 1.00 96.12 135 GLU A C 1
ATOM 1103 O O . GLU A 1 135 ? 14.300 -1.804 -17.322 1.00 96.12 135 GLU A O 1
ATOM 1108 N N . SER A 1 136 ? 16.009 -0.377 -17.454 1.00 97.12 136 SER A N 1
ATOM 1109 C CA . SER A 1 136 ? 15.743 0.207 -16.129 1.00 97.12 136 SER A CA 1
ATOM 1110 C C . SER A 1 136 ? 14.385 0.898 -16.041 1.00 97.12 136 SER A C 1
ATOM 1112 O O . SER A 1 136 ? 13.738 0.835 -14.997 1.00 97.12 136 SER A O 1
ATOM 1114 N N . TYR A 1 137 ? 13.923 1.527 -17.126 1.00 97.81 137 TYR A N 1
ATOM 1115 C CA . TYR A 1 137 ? 12.582 2.106 -17.175 1.00 97.81 137 TYR A CA 1
ATOM 1116 C C . TYR A 1 137 ? 11.493 1.027 -17.112 1.00 97.81 137 TYR A C 1
ATOM 1118 O O . TYR A 1 137 ? 10.495 1.208 -16.406 1.00 97.81 137 TYR A O 1
ATOM 1126 N N . TYR A 1 138 ? 11.691 -0.099 -17.806 1.00 97.50 138 TYR A N 1
ATOM 1127 C CA . TYR A 1 138 ? 10.773 -1.235 -17.728 1.00 97.50 138 TYR A CA 1
ATOM 1128 C C . TYR A 1 138 ? 10.730 -1.814 -16.310 1.00 97.50 138 TYR A C 1
ATOM 1130 O O . TYR A 1 138 ? 9.647 -1.881 -15.732 1.00 97.50 138 TYR A O 1
ATOM 1138 N N . LEU A 1 139 ? 11.889 -2.093 -15.701 1.00 97.88 139 LEU A N 1
ATOM 1139 C CA . LEU A 1 139 ? 11.977 -2.581 -14.316 1.00 97.88 139 LEU A CA 1
ATOM 1140 C C . LEU A 1 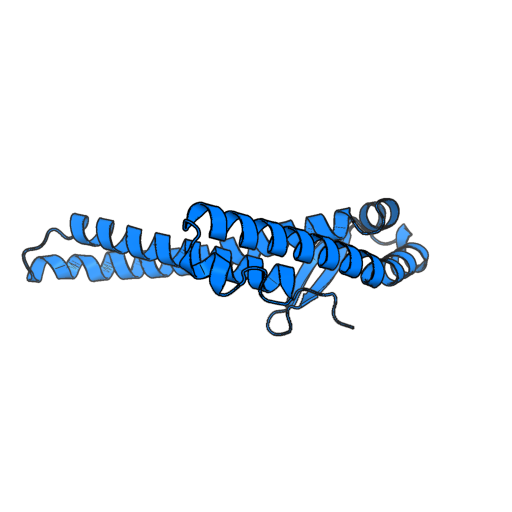139 ? 11.317 -1.624 -13.316 1.00 97.88 139 LEU A C 1
ATOM 1142 O O . LEU A 1 139 ? 10.614 -2.050 -12.402 1.00 97.88 139 LEU A O 1
ATOM 1146 N N . PHE A 1 140 ? 11.517 -0.315 -13.484 1.00 98.25 140 PHE A N 1
ATOM 1147 C CA . PHE A 1 140 ? 10.869 0.680 -12.633 1.00 98.25 140 PHE A CA 1
ATOM 1148 C C . PHE A 1 140 ? 9.342 0.651 -12.784 1.00 98.25 140 PHE A C 1
ATOM 1150 O O . PHE A 1 140 ? 8.623 0.683 -11.786 1.00 98.25 140 PHE A O 1
ATOM 1157 N N . SER A 1 141 ? 8.843 0.568 -14.019 1.00 98.19 141 SER A N 1
ATOM 1158 C CA . SER A 1 141 ? 7.403 0.523 -14.297 1.00 98.19 141 SER A CA 1
ATOM 1159 C C . SER A 1 141 ? 6.751 -0.728 -13.701 1.00 98.19 141 SER A C 1
ATOM 1161 O O . SER A 1 141 ? 5.705 -0.627 -13.058 1.00 98.19 141 SER A O 1
ATOM 1163 N N . GLU A 1 142 ? 7.400 -1.887 -13.839 1.00 98.00 142 GLU A N 1
ATOM 1164 C CA . GLU A 1 142 ? 6.955 -3.141 -13.223 1.00 98.00 142 GLU A CA 1
ATOM 1165 C C . GLU A 1 142 ? 6.955 -3.059 -11.691 1.00 98.00 142 GLU A C 1
ATOM 1167 O O . GLU A 1 142 ? 5.991 -3.481 -11.046 1.00 98.00 142 GLU A O 1
ATOM 1172 N N . MET A 1 143 ? 7.992 -2.460 -11.095 1.00 98.31 143 MET A N 1
ATOM 1173 C CA . MET A 1 143 ? 8.064 -2.262 -9.647 1.00 98.31 143 MET A CA 1
ATOM 1174 C C . MET A 1 143 ? 6.921 -1.378 -9.136 1.00 98.31 143 MET A C 1
ATOM 1176 O O . MET A 1 143 ? 6.271 -1.740 -8.155 1.00 98.31 143 MET A O 1
ATOM 1180 N N . VAL A 1 144 ? 6.614 -0.268 -9.816 1.00 98.38 144 VAL A N 1
ATOM 1181 C CA . VAL A 1 144 ? 5.489 0.608 -9.445 1.00 98.38 144 VAL A CA 1
ATOM 1182 C C . VAL A 1 144 ? 4.154 -0.137 -9.531 1.00 98.38 144 VAL A C 1
ATOM 1184 O O . VAL A 1 144 ? 3.332 -0.0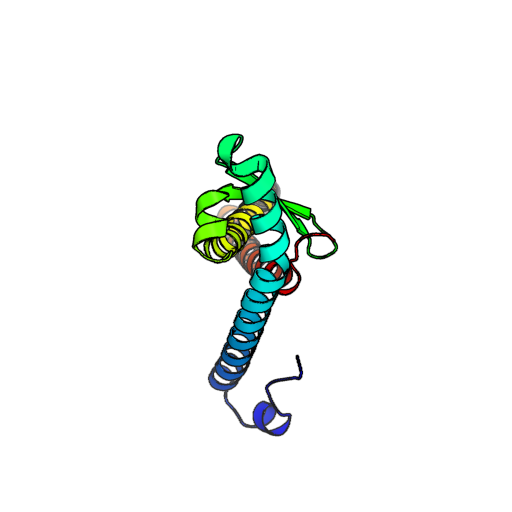39 -8.618 1.00 98.38 144 VAL A O 1
ATOM 1187 N N . GLU A 1 145 ? 3.927 -0.910 -10.596 1.00 98.12 145 GLU A N 1
ATOM 1188 C CA . GLU A 1 145 ? 2.704 -1.703 -10.741 1.00 98.12 145 GLU A CA 1
ATOM 1189 C C . GLU A 1 145 ? 2.568 -2.746 -9.622 1.00 98.12 145 GLU A C 1
ATOM 1191 O O . GLU A 1 145 ? 1.490 -2.901 -9.037 1.00 98.12 145 GLU A O 1
ATOM 1196 N N . LYS A 1 146 ? 3.666 -3.429 -9.285 1.00 97.81 146 LYS A N 1
ATOM 1197 C CA . LYS A 1 146 ? 3.711 -4.407 -8.197 1.00 97.81 146 LYS A CA 1
ATOM 1198 C C . LYS A 1 146 ? 3.422 -3.767 -6.841 1.00 97.81 146 LYS A C 1
ATOM 1200 O O . LYS A 1 146 ? 2.557 -4.264 -6.123 1.00 97.81 146 LYS A O 1
ATOM 1205 N N . VAL A 1 147 ? 4.074 -2.647 -6.522 1.00 98.31 147 VAL A N 1
ATOM 1206 C CA . VAL A 1 147 ? 3.845 -1.890 -5.281 1.00 98.31 147 VAL A CA 1
ATOM 1207 C C . VAL A 1 147 ? 2.376 -1.501 -5.148 1.00 98.31 147 VAL A C 1
ATOM 1209 O O . VAL A 1 147 ? 1.764 -1.768 -4.117 1.00 98.31 147 VAL A O 1
ATOM 1212 N N . ASN A 1 148 ? 1.777 -0.939 -6.200 1.00 97.50 148 ASN A N 1
ATOM 1213 C CA . ASN A 1 148 ? 0.372 -0.530 -6.174 1.00 97.50 148 ASN A CA 1
ATOM 1214 C C . ASN A 1 148 ? -0.567 -1.717 -5.905 1.00 97.50 148 ASN A C 1
ATOM 1216 O O . ASN A 1 148 ? -1.482 -1.609 -5.087 1.00 97.50 148 ASN A O 1
ATOM 1220 N N . LYS A 1 149 ? -0.328 -2.865 -6.554 1.00 96.81 149 LYS A N 1
ATOM 1221 C CA . LYS A 1 149 ? -1.117 -4.089 -6.338 1.00 96.81 149 LYS A CA 1
ATOM 1222 C C . LYS A 1 149 ? -0.961 -4.635 -4.921 1.00 96.81 149 LYS A C 1
ATOM 1224 O O . LYS A 1 149 ? -1.958 -5.024 -4.315 1.00 96.81 149 LYS A O 1
ATOM 1229 N N . GLU A 1 150 ? 0.262 -4.671 -4.395 1.00 97.00 150 GLU A N 1
ATOM 1230 C CA . GLU A 1 150 ? 0.541 -5.171 -3.046 1.00 97.00 150 GLU A CA 1
ATOM 1231 C C . GLU A 1 150 ? -0.087 -4.281 -1.971 1.00 97.00 150 GLU A C 1
ATOM 1233 O O . GLU A 1 150 ? -0.756 -4.807 -1.082 1.00 97.00 150 GLU A O 1
ATOM 1238 N N . ILE A 1 151 ? 0.042 -2.952 -2.089 1.00 97.06 151 ILE A N 1
ATOM 1239 C CA . ILE A 1 151 ? -0.583 -1.999 -1.161 1.00 97.06 151 ILE A CA 1
ATOM 1240 C C . ILE A 1 151 ? -2.098 -2.190 -1.162 1.00 97.06 151 ILE A C 1
ATOM 1242 O O . ILE A 1 151 ? -2.679 -2.450 -0.113 1.00 97.06 151 ILE A O 1
ATOM 1246 N N . VAL A 1 152 ? -2.745 -2.126 -2.330 1.00 95.62 152 VAL A N 1
ATOM 1247 C CA . VAL A 1 152 ? -4.206 -2.272 -2.415 1.00 95.62 152 VAL A CA 1
ATOM 1248 C C . VAL A 1 152 ? -4.649 -3.639 -1.888 1.00 95.62 152 VAL A C 1
ATOM 1250 O O . VAL A 1 152 ? -5.586 -3.713 -1.097 1.00 95.62 152 VAL A O 1
ATOM 1253 N N . SER A 1 153 ? -3.958 -4.726 -2.247 1.00 95.38 153 SER A N 1
ATOM 1254 C CA . SER A 1 153 ? -4.282 -6.064 -1.733 1.00 95.38 153 SER A CA 1
ATOM 1255 C C . SER A 1 153 ? -4.199 -6.122 -0.209 1.00 95.38 153 SER A C 1
ATOM 1257 O O . SER A 1 153 ? -5.116 -6.655 0.420 1.00 95.38 153 SER A O 1
ATOM 1259 N N . PHE A 1 154 ? -3.129 -5.585 0.385 1.00 96.19 154 PHE A N 1
ATOM 1260 C CA . PHE A 1 154 ? -2.962 -5.605 1.833 1.00 96.19 154 PHE A CA 1
ATOM 1261 C C . PHE A 1 154 ? -4.027 -4.748 2.511 1.00 96.19 154 PHE A C 1
ATOM 1263 O O . PHE A 1 154 ? -4.673 -5.219 3.437 1.00 96.19 154 PHE A O 1
ATOM 1270 N N . LEU A 1 155 ? -4.269 -3.520 2.048 1.00 95.12 155 LEU A N 1
ATOM 1271 C CA . LEU A 1 155 ? -5.236 -2.619 2.683 1.00 95.12 155 LEU A CA 1
ATOM 1272 C C . LEU A 1 155 ? -6.663 -3.193 2.677 1.00 95.12 155 LEU A C 1
ATOM 1274 O O . LEU A 1 155 ? -7.379 -3.069 3.668 1.00 95.12 155 LEU A O 1
ATOM 1278 N N . PHE A 1 156 ? -7.072 -3.882 1.608 1.00 93.94 156 PHE A N 1
ATOM 1279 C CA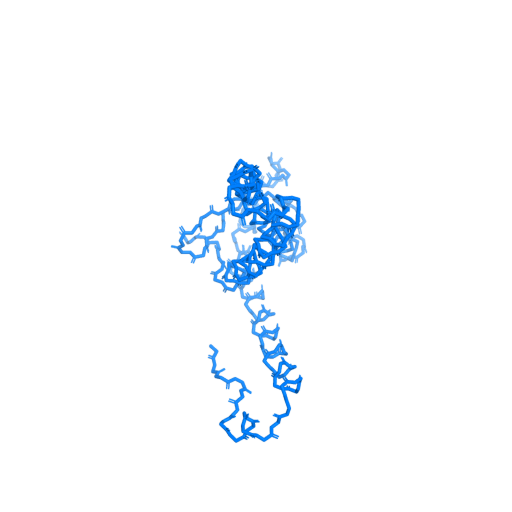 . PHE A 1 156 ? -8.404 -4.497 1.532 1.00 93.94 156 PHE A CA 1
ATOM 1280 C C . PHE A 1 156 ? -8.554 -5.759 2.393 1.00 93.94 156 PHE A C 1
ATOM 1282 O O . PHE A 1 156 ? -9.647 -6.047 2.887 1.00 93.94 156 PHE A O 1
ATOM 1289 N N . LYS A 1 157 ? -7.478 -6.529 2.576 1.00 93.06 157 LYS A N 1
ATOM 1290 C CA . LYS A 1 157 ? -7.497 -7.788 3.342 1.00 93.06 157 LYS A CA 1
ATOM 1291 C C . LYS A 1 157 ? -7.097 -7.609 4.802 1.00 93.06 157 LYS A C 1
ATOM 1293 O O . LYS A 1 157 ? -7.503 -8.408 5.636 1.00 93.06 157 LYS A O 1
ATOM 1298 N N . GLY A 1 158 ? -6.339 -6.559 5.091 1.00 92.94 158 GLY A N 1
ATOM 1299 C CA . GLY A 1 158 ? -5.719 -6.286 6.372 1.00 92.94 158 GLY A CA 1
ATOM 1300 C C . GLY A 1 158 ? -6.727 -6.262 7.511 1.00 92.94 158 GLY A C 1
ATOM 1301 O O . GLY A 1 158 ? -7.779 -5.617 7.441 1.00 92.94 158 GLY A O 1
ATOM 1302 N N . GLU A 1 159 ? -6.395 -6.976 8.573 1.00 91.12 159 GLU A N 1
ATOM 1303 C CA . GLU A 1 159 ? -7.112 -6.949 9.837 1.00 91.12 159 GLU A CA 1
ATOM 1304 C C . GLU A 1 159 ? -6.169 -7.232 11.003 1.00 91.12 159 GLU A C 1
ATOM 1306 O O . GLU A 1 159 ? -5.057 -7.733 10.822 1.00 91.12 159 GLU A O 1
ATOM 1311 N N . ILE A 1 160 ? -6.601 -6.870 12.208 1.00 88.00 160 ILE A N 1
ATOM 1312 C CA . ILE A 1 160 ? -5.900 -7.271 13.425 1.00 88.00 160 ILE A CA 1
ATOM 1313 C C . ILE A 1 160 ? -6.148 -8.778 13.611 1.00 88.00 160 ILE A C 1
ATOM 1315 O O . ILE A 1 160 ? -7.312 -9.186 13.566 1.00 88.00 160 ILE A O 1
ATOM 1319 N N . PRO A 1 161 ? -5.100 -9.605 13.795 1.00 84.12 161 PRO A N 1
ATOM 1320 C CA . PRO A 1 161 ? -5.264 -11.021 14.100 1.00 84.12 161 PRO A CA 1
ATOM 1321 C C . PRO A 1 161 ? -6.163 -11.213 15.329 1.00 84.12 161 PRO A C 1
ATOM 1323 O O . PRO A 1 161 ? -5.987 -10.509 16.326 1.00 84.12 161 PRO A O 1
ATOM 1326 N N . ALA A 1 162 ? -7.115 -12.144 15.235 1.00 64.62 162 ALA A N 1
ATOM 1327 C CA . ALA A 1 162 ? -7.991 -12.529 16.343 1.00 64.62 162 ALA A CA 1
ATOM 1328 C C . ALA A 1 162 ? -7.249 -13.315 17.435 1.00 64.62 162 ALA A C 1
ATOM 1330 O O . ALA A 1 162 ? -6.309 -14.070 17.087 1.00 64.62 162 ALA A O 1
#

InterPro domains:
  IPR011116 SecA Wing/Scaffold [PF07516] (15-157)
  IPR036266 SecA, Wing/Scaffold superfamily [SSF81886] (18-160)

pLDDT: mean 92.65, std 6.36, range [62.38, 98.44]

Sequence (162 aa):
MEAPVSENDFKTKQVQELTNIVFKAASEDYQMKRNLLKEKSFPIIENVYQNQGSMFKMIQVPFTDGIKTMTIVTDLKEAYETHCDSLVNDFEKNISLAIIDENWKLHLREMDDLRRSSQGAVYEQKDPLVIYKQESYYLFSEMVEKVNKEIVSFLFKGEIPA

Organism: NCBI:txid1076179

Foldseek 3Di:
DPDQADPVNVVPPDPVVSVVSRVVVLVVLLVVVLVVQLVVCQVVLVVCCVVPVVPDQKDWFWKDLPPDIDTFIFGSVCCNVVSNPRVLVSVLVVQLVVLLVVLVVVLVVVLVVLLVVLVVCVVVVDDSVVSSVVVSVVSVVVSVVVSVVSSSSCSSRMHGDD

Secondary structure (DSSP, 8-state):
---SS-HHHHHHS-HHHHHHHHHHHHHHHHHHHHHHHHHHHHHHHHHHHHHHTTT-SEEEEEEE-SS-EEEEEEEHHHHHHTTTHHHHHHHHHHHHHHHHHHHHHHHHHHHHHHHHHGGGGGGGT--HHHHHHHHHHHHHHHHHHHHHHHHHHHHHH-B---